Protein AF-A0A7J2NNU1-F1 (afdb_monomer_lite)

Sequence (103 aa):
MIISESLTSILFQICIGGIGGFFIGYALRKFFKIALIIGVIVFSLIFLAYTNVINVDYAGLAEMASSFVNAVNPALNVFAPLLAHVPFIASLIVGIFVGFTRD

pLDDT: mean 82.11, std 7.35, range [52.81, 94.0]

Secondary structure (DSSP, 8-state):
-HHHHHHHHHHHHHHHHHHHHHHHHHHHHHHHHHHHHHHHHHHHHHHHHHTTSS---HHHHHHHHHHHHHHHHHHHHHHHHHHT-HHHHHHHHHHHHHHHH--

Foldseek 3Di:
DVVVVVVVVLVVLLVCLQQVLLVVLLVVLVVVVVVVVVVVVVVVVVVCVVVVVDPDDVVVVVVVVVVVCVVCVVVCVVCVVSVVDPSSVVSNPVNNVVNNPDD

Structure (mmCIF, N/CA/C/O backbone):
data_AF-A0A7J2NNU1-F1
#
_entry.id   AF-A0A7J2NNU1-F1
#
loop_
_atom_site.group_PDB
_atom_site.id
_atom_site.type_symbol
_atom_site.label_atom_id
_atom_site.label_alt_id
_atom_site.label_comp_id
_atom_site.label_asym_id
_atom_site.label_entity_id
_atom_site.label_seq_id
_atom_site.pdbx_PDB_ins_code
_atom_site.Cartn_x
_atom_site.Cartn_y
_atom_site.Cartn_z
_atom_site.occupancy
_atom_site.B_iso_or_equiv
_atom_site.auth_seq_id
_atom_site.auth_comp_id
_atom_site.auth_asym_id
_atom_site.auth_atom_id
_atom_site.pdbx_PDB_model_num
ATOM 1 N N . MET A 1 1 ? 18.685 3.676 -36.278 1.00 53.56 1 MET A N 1
ATOM 2 C CA . MET A 1 1 ? 19.293 3.987 -34.965 1.00 53.56 1 MET A CA 1
ATOM 3 C C . MET A 1 1 ? 18.257 4.349 -33.893 1.00 53.56 1 MET A C 1
ATOM 5 O O . MET A 1 1 ? 18.449 3.965 -32.756 1.00 53.56 1 MET A O 1
ATOM 9 N N . ILE A 1 2 ? 17.117 4.963 -34.242 1.00 58.69 2 ILE A N 1
ATOM 10 C CA . ILE A 1 2 ? 16.068 5.386 -33.283 1.00 58.69 2 ILE A CA 1
ATOM 11 C C . ILE A 1 2 ? 15.271 4.205 -32.671 1.00 58.69 2 ILE A C 1
ATOM 13 O O . ILE A 1 2 ? 14.866 4.243 -31.512 1.00 58.69 2 ILE A O 1
ATOM 17 N N . ILE A 1 3 ? 15.074 3.114 -33.425 1.00 60.56 3 ILE A N 1
ATOM 18 C CA . ILE A 1 3 ? 14.264 1.964 -32.977 1.00 60.56 3 ILE A CA 1
ATOM 19 C C . ILE A 1 3 ? 14.932 1.200 -31.816 1.00 60.56 3 ILE A C 1
ATOM 21 O O . ILE A 1 3 ? 14.254 0.810 -30.869 1.00 60.56 3 ILE A O 1
ATOM 25 N N . SER A 1 4 ? 16.260 1.040 -31.835 1.00 66.56 4 SER A N 1
ATOM 26 C CA . SER A 1 4 ? 17.015 0.315 -30.799 1.00 66.56 4 SER A CA 1
ATOM 27 C C . SER A 1 4 ? 17.021 1.023 -29.439 1.00 66.56 4 SER A C 1
ATOM 29 O O . SER A 1 4 ? 16.910 0.357 -28.412 1.00 66.56 4 SER A O 1
ATOM 31 N N . GLU A 1 5 ? 17.087 2.357 -29.409 1.00 65.62 5 GLU A N 1
ATOM 32 C CA . GLU A 1 5 ? 17.006 3.129 -28.158 1.00 65.62 5 GLU A CA 1
ATOM 33 C C . GLU A 1 5 ? 15.606 3.069 -27.538 1.00 65.62 5 GLU A C 1
ATOM 35 O O . GLU A 1 5 ? 15.471 2.822 -26.339 1.00 65.62 5 GLU A O 1
ATOM 40 N N . SER A 1 6 ? 14.555 3.206 -28.356 1.00 68.88 6 SER A N 1
ATOM 41 C CA . SER A 1 6 ? 13.170 3.133 -27.867 1.00 68.88 6 SER A CA 1
ATOM 42 C C . SER A 1 6 ? 12.824 1.755 -27.290 1.00 68.88 6 SER A C 1
ATOM 44 O O . SER A 1 6 ? 12.243 1.666 -26.209 1.00 68.88 6 SER A O 1
ATOM 46 N N . LEU A 1 7 ? 13.263 0.674 -27.947 1.00 73.56 7 LEU A N 1
ATOM 47 C CA . LEU A 1 7 ? 13.071 -0.694 -27.466 1.00 73.56 7 LEU A CA 1
ATOM 48 C C . LEU A 1 7 ? 13.803 -0.933 -26.139 1.00 73.56 7 LEU A C 1
ATOM 50 O O . LEU A 1 7 ? 13.248 -1.554 -25.238 1.00 73.56 7 LEU A O 1
ATOM 54 N N . THR A 1 8 ? 15.023 -0.407 -26.004 1.00 77.31 8 THR A N 1
ATOM 55 C CA . THR A 1 8 ? 15.834 -0.538 -24.783 1.00 77.31 8 THR A CA 1
ATOM 56 C C . THR A 1 8 ? 15.164 0.147 -23.589 1.00 77.31 8 THR A C 1
ATOM 58 O O . THR A 1 8 ? 15.114 -0.426 -22.502 1.00 77.31 8 THR A O 1
ATOM 61 N N . SER A 1 9 ? 14.581 1.334 -23.793 1.00 75.75 9 SER A N 1
ATOM 62 C CA . SER A 1 9 ? 13.847 2.061 -22.748 1.00 75.75 9 SER A CA 1
ATOM 63 C C . SER A 1 9 ? 12.570 1.324 -22.312 1.00 75.75 9 SER A C 1
ATOM 65 O O . SER A 1 9 ? 12.319 1.170 -21.116 1.00 75.75 9 SER A O 1
ATOM 67 N N . ILE A 1 10 ? 11.814 0.767 -23.268 1.00 80.00 10 ILE A N 1
ATOM 68 C CA . ILE A 1 10 ? 10.609 -0.033 -22.990 1.00 80.00 10 ILE A CA 1
ATOM 69 C C . ILE A 1 10 ? 10.968 -1.321 -22.238 1.00 80.00 10 ILE A C 1
ATOM 71 O O . ILE A 1 10 ? 10.303 -1.665 -21.262 1.00 80.00 10 ILE A O 1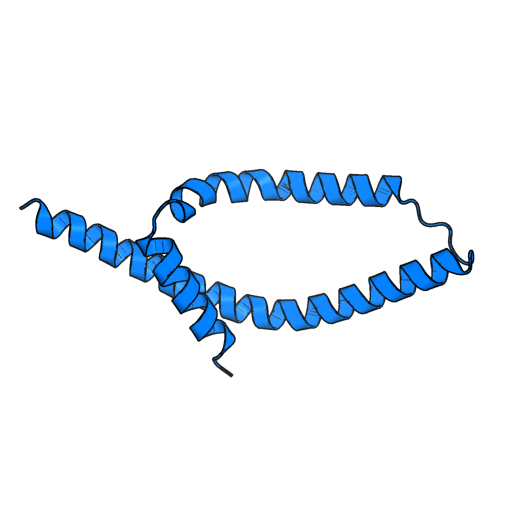
ATOM 75 N N . LEU A 1 11 ? 12.034 -2.018 -22.647 1.00 81.06 11 LEU A N 1
ATOM 76 C CA . LEU A 1 11 ? 12.497 -3.231 -21.967 1.00 81.06 11 LEU A CA 1
ATOM 77 C C . LEU A 1 11 ? 12.872 -2.941 -20.512 1.00 81.06 11 LEU A C 1
ATOM 79 O O . LEU A 1 11 ? 12.463 -3.662 -19.606 1.00 81.06 11 LEU A O 1
ATOM 83 N N . PHE A 1 12 ? 13.621 -1.862 -20.283 1.00 80.38 12 PHE A N 1
ATOM 84 C CA . PHE A 1 12 ? 14.045 -1.459 -18.948 1.00 80.38 12 PHE A CA 1
ATOM 85 C C . PHE A 1 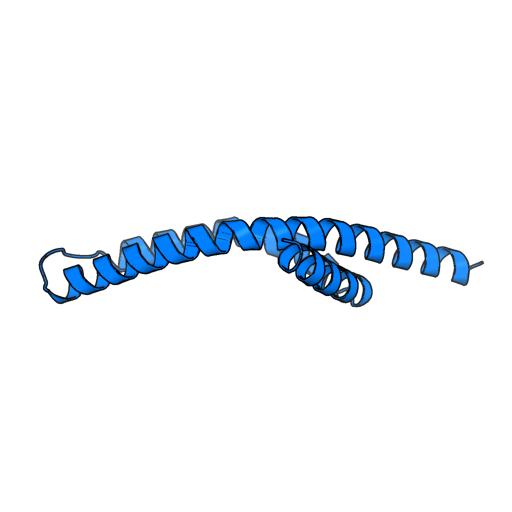12 ? 12.847 -1.115 -18.052 1.00 80.38 12 PHE A C 1
ATOM 87 O O . PHE A 1 12 ? 12.773 -1.548 -16.900 1.00 80.38 12 PHE A O 1
ATOM 94 N N . GLN A 1 13 ? 11.858 -0.415 -18.607 1.00 79.06 13 GLN A N 1
ATOM 95 C CA . GLN A 1 13 ? 10.623 -0.062 -17.916 1.00 79.06 13 GLN A CA 1
ATOM 96 C C . GLN A 1 13 ? 9.754 -1.290 -17.586 1.00 79.06 13 GLN A C 1
ATOM 98 O O . GLN A 1 13 ? 9.171 -1.36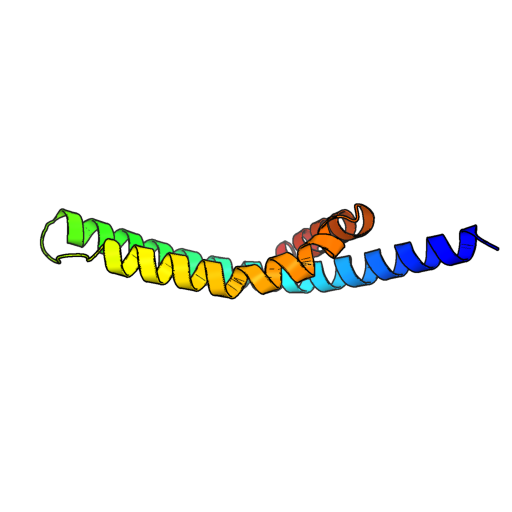2 -16.501 1.00 79.06 13 GLN A O 1
ATOM 103 N N . ILE A 1 14 ? 9.715 -2.292 -18.470 1.00 83.19 14 ILE A N 1
ATOM 104 C CA . ILE A 1 14 ? 9.036 -3.569 -18.219 1.00 83.19 14 ILE A CA 1
ATOM 105 C C . ILE A 1 14 ? 9.743 -4.356 -17.111 1.00 83.19 14 ILE A C 1
ATOM 107 O O . ILE A 1 14 ? 9.072 -4.871 -16.221 1.00 83.19 14 ILE A O 1
ATOM 111 N N . CYS A 1 15 ? 11.077 -4.410 -17.114 1.00 83.38 15 CYS A N 1
ATOM 112 C CA . CYS A 1 15 ? 11.849 -5.105 -16.083 1.00 83.38 15 CYS A CA 1
ATOM 113 C C . CYS A 1 15 ? 11.651 -4.484 -14.693 1.00 83.38 15 CYS A C 1
ATOM 115 O O . CYS A 1 15 ? 11.385 -5.205 -13.730 1.00 83.38 15 CYS A O 1
ATOM 117 N N . ILE A 1 16 ? 11.735 -3.154 -14.586 1.00 82.25 16 ILE A N 1
ATOM 118 C CA . ILE A 1 16 ? 11.550 -2.448 -13.309 1.00 82.25 16 ILE A CA 1
ATOM 119 C C . ILE A 1 16 ? 10.107 -2.577 -12.819 1.00 82.25 16 ILE A C 1
ATOM 121 O O . ILE A 1 16 ? 9.891 -2.895 -11.651 1.00 82.25 16 ILE A O 1
ATOM 125 N N . GLY A 1 17 ? 9.121 -2.375 -13.700 1.00 80.12 17 GLY A N 1
ATOM 126 C CA . GLY A 1 17 ? 7.711 -2.528 -13.344 1.00 80.12 17 GLY A CA 1
ATOM 127 C C . GLY A 1 17 ? 7.362 -3.967 -12.962 1.00 80.12 17 GLY A C 1
ATOM 128 O O . GLY A 1 17 ? 6.696 -4.181 -11.957 1.00 80.12 17 GLY A O 1
ATOM 129 N N . GLY A 1 18 ? 7.890 -4.966 -13.671 1.00 82.69 18 GLY A N 1
ATOM 130 C CA . GLY A 1 18 ? 7.657 -6.382 -13.381 1.00 82.69 18 GLY A CA 1
ATOM 131 C C . GLY A 1 18 ? 8.257 -6.844 -12.050 1.00 82.69 18 GLY A C 1
ATOM 132 O O . GLY A 1 18 ? 7.557 -7.453 -11.242 1.00 82.69 18 GLY A O 1
ATOM 133 N N . ILE A 1 19 ? 9.532 -6.530 -11.785 1.00 85.00 19 ILE A N 1
ATOM 134 C CA . ILE A 1 19 ? 10.203 -6.901 -10.523 1.00 85.00 19 ILE A CA 1
ATOM 135 C C . ILE A 1 19 ? 9.609 -6.117 -9.349 1.00 85.00 19 ILE A C 1
ATOM 137 O O . ILE A 1 19 ? 9.326 -6.697 -8.299 1.00 85.00 19 ILE A O 1
ATOM 141 N N . GLY A 1 20 ? 9.379 -4.813 -9.532 1.00 83.25 20 GLY A N 1
ATOM 142 C CA . GLY A 1 20 ? 8.719 -3.979 -8.531 1.00 83.25 20 GLY A CA 1
ATOM 143 C C . GLY A 1 20 ? 7.317 -4.497 -8.221 1.00 83.25 20 GLY A C 1
ATOM 144 O O . GLY A 1 20 ? 6.982 -4.737 -7.063 1.00 83.25 20 GLY A O 1
ATOM 145 N N . GLY A 1 21 ? 6.532 -4.775 -9.261 1.00 82.25 21 GLY A N 1
ATOM 146 C CA . GLY A 1 21 ? 5.199 -5.349 -9.150 1.00 82.25 21 GLY A CA 1
ATOM 147 C C . GLY A 1 21 ? 5.199 -6.676 -8.396 1.00 82.25 21 GLY A C 1
ATOM 148 O O . GLY A 1 21 ? 4.374 -6.859 -7.509 1.00 82.25 21 GLY A O 1
ATOM 149 N N . PHE A 1 22 ? 6.160 -7.565 -8.660 1.00 85.81 22 PHE A N 1
ATOM 150 C CA . PHE A 1 22 ? 6.298 -8.833 -7.937 1.00 85.81 22 PHE A CA 1
ATOM 151 C C . PHE A 1 22 ? 6.505 -8.636 -6.430 1.00 85.81 22 PHE A C 1
ATOM 153 O O . PHE A 1 22 ? 5.801 -9.247 -5.624 1.00 85.81 22 PHE A O 1
ATOM 160 N N . PHE A 1 23 ? 7.419 -7.742 -6.041 1.00 85.56 23 PHE A N 1
ATOM 161 C CA . PHE A 1 23 ? 7.652 -7.411 -4.632 1.00 85.56 23 PHE A CA 1
ATOM 162 C C . PHE A 1 23 ? 6.411 -6.811 -3.967 1.00 85.56 23 PHE A C 1
ATOM 164 O O . PHE A 1 23 ? 6.062 -7.189 -2.849 1.00 85.56 23 PHE A O 1
ATOM 171 N N . ILE A 1 24 ? 5.727 -5.905 -4.665 1.00 84.94 24 ILE A N 1
ATOM 172 C CA . ILE A 1 24 ? 4.498 -5.268 -4.188 1.00 84.94 24 ILE A CA 1
ATOM 173 C C . ILE A 1 24 ? 3.369 -6.290 -4.036 1.00 84.94 24 ILE A C 1
ATOM 175 O O . ILE A 1 24 ? 2.724 -6.310 -2.992 1.00 84.94 24 ILE A O 1
ATOM 179 N N . GLY A 1 25 ? 3.164 -7.180 -5.009 1.00 82.06 25 GLY A N 1
ATOM 180 C CA . GLY A 1 25 ? 2.164 -8.250 -4.939 1.00 82.06 25 GLY A CA 1
ATOM 181 C C . GLY A 1 25 ? 2.412 -9.212 -3.776 1.00 82.06 25 GLY A C 1
ATOM 182 O O . GLY A 1 25 ? 1.488 -9.529 -3.022 1.00 82.06 25 GLY A O 1
ATOM 183 N N . TYR A 1 26 ? 3.671 -9.602 -3.565 1.00 83.00 26 TYR A N 1
ATOM 184 C CA . TYR A 1 26 ? 4.061 -10.446 -2.436 1.00 83.00 26 TYR A CA 1
ATOM 185 C C . TYR A 1 26 ? 3.859 -9.740 -1.082 1.00 83.00 26 TYR A C 1
ATOM 187 O O . TYR A 1 26 ? 3.316 -10.324 -0.140 1.00 83.00 26 TYR A O 1
ATOM 195 N N . ALA A 1 27 ? 4.231 -8.458 -0.980 1.00 84.75 27 ALA A N 1
ATOM 196 C CA . ALA A 1 27 ? 3.995 -7.653 0.218 1.00 84.75 27 ALA A CA 1
ATOM 197 C C . ALA A 1 27 ? 2.493 -7.485 0.503 1.00 84.75 27 ALA A C 1
ATOM 199 O O . ALA A 1 27 ? 2.063 -7.667 1.646 1.00 84.75 27 ALA A O 1
ATOM 200 N N . LEU A 1 28 ? 1.684 -7.217 -0.531 1.00 84.31 28 LEU A N 1
ATOM 201 C CA . LEU A 1 28 ? 0.230 -7.069 -0.429 1.00 84.31 28 LEU A CA 1
ATOM 202 C C . LEU A 1 28 ? -0.411 -8.283 0.240 1.00 84.31 28 LEU A C 1
ATOM 204 O O . LEU A 1 28 ? -1.244 -8.119 1.128 1.00 84.31 28 LEU A O 1
ATOM 208 N N . ARG A 1 29 ? 0.014 -9.503 -0.110 1.00 79.69 29 ARG A N 1
ATOM 209 C CA . ARG A 1 29 ? -0.500 -10.742 0.496 1.00 79.69 29 ARG A CA 1
ATOM 210 C C . ARG A 1 29 ? -0.373 -10.741 2.020 1.00 79.69 29 ARG A C 1
ATOM 212 O O . ARG A 1 29 ? -1.293 -11.147 2.732 1.00 79.69 29 ARG A O 1
ATOM 219 N N . LYS A 1 30 ? 0.757 -10.254 2.535 1.00 78.69 30 LYS A N 1
ATOM 220 C CA . LYS A 1 30 ? 0.994 -10.143 3.979 1.00 78.69 30 LYS A CA 1
ATOM 221 C C . LYS A 1 30 ? 0.194 -8.995 4.596 1.00 78.69 30 LYS A C 1
ATOM 223 O O . LYS A 1 30 ? -0.355 -9.165 5.684 1.00 78.69 30 LYS A O 1
ATOM 228 N N . PHE A 1 31 ? 0.052 -7.885 3.871 1.00 84.44 31 PHE A N 1
ATOM 229 C CA . PHE A 1 31 ? -0.822 -6.774 4.249 1.00 84.44 31 PHE A CA 1
ATOM 230 C C . PHE A 1 31 ? -2.294 -7.183 4.351 1.00 84.44 31 PHE A C 1
ATOM 232 O O . PHE A 1 31 ? -2.946 -6.742 5.286 1.00 84.44 31 PHE A O 1
ATOM 239 N N . PHE A 1 32 ? -2.815 -8.066 3.492 1.00 84.00 32 PHE A N 1
ATOM 240 C CA . PHE A 1 32 ? -4.210 -8.524 3.577 1.00 84.00 32 PHE A CA 1
ATOM 241 C C . PHE A 1 32 ? -4.542 -9.190 4.918 1.00 84.00 32 PHE A C 1
ATOM 243 O O . PHE A 1 32 ? -5.602 -8.929 5.484 1.00 84.00 32 PHE A O 1
ATOM 250 N N . LYS A 1 33 ? -3.630 -10.004 5.471 1.00 79.81 33 LYS A N 1
ATOM 251 C CA . LYS A 1 33 ? -3.831 -10.605 6.803 1.00 79.81 33 LYS A CA 1
ATOM 252 C C . LYS A 1 33 ? -3.926 -9.538 7.896 1.00 79.81 33 LYS A C 1
ATOM 254 O O . LYS A 1 33 ? -4.769 -9.637 8.780 1.00 79.81 33 LYS A O 1
ATOM 259 N N . ILE A 1 34 ? -3.077 -8.515 7.820 1.00 84.38 34 ILE A N 1
ATOM 260 C CA . ILE A 1 34 ? -3.043 -7.410 8.787 1.00 84.38 34 ILE A CA 1
ATOM 261 C C . ILE A 1 34 ? -4.276 -6.513 8.620 1.00 84.38 34 ILE A C 1
ATOM 263 O O . ILE A 1 34 ? -4.905 -6.143 9.606 1.00 84.38 34 ILE A O 1
ATOM 267 N N . ALA A 1 35 ? -4.667 -6.224 7.380 1.00 86.38 35 ALA A N 1
ATOM 268 C CA . ALA A 1 35 ? -5.852 -5.447 7.047 1.00 86.38 35 ALA A CA 1
ATOM 269 C C . ALA A 1 35 ? -7.132 -6.115 7.564 1.00 86.38 35 ALA A C 1
ATOM 271 O O . ALA A 1 35 ? -8.009 -5.425 8.074 1.00 86.38 35 ALA A O 1
ATOM 272 N N . LEU A 1 36 ? -7.220 -7.448 7.506 1.00 88.31 36 LEU A N 1
ATOM 273 C CA . LEU A 1 36 ? -8.345 -8.190 8.076 1.00 88.31 36 LEU A CA 1
ATOM 274 C C . LEU A 1 36 ? -8.427 -8.008 9.599 1.00 88.31 36 LEU A C 1
ATOM 276 O O . LEU A 1 36 ? -9.506 -7.744 10.122 1.00 88.31 36 LEU A O 1
ATOM 280 N N . ILE A 1 37 ? -7.293 -8.081 10.304 1.00 88.44 37 ILE A N 1
ATOM 281 C CA . ILE A 1 37 ? -7.235 -7.847 11.757 1.00 88.44 37 ILE A CA 1
ATOM 282 C C . ILE A 1 37 ? -7.653 -6.409 12.087 1.00 88.44 37 ILE A C 1
ATOM 284 O O . ILE A 1 37 ? -8.494 -6.198 12.959 1.00 88.44 37 ILE A O 1
ATOM 288 N N . ILE A 1 38 ? -7.113 -5.422 11.366 1.00 88.00 38 ILE A N 1
ATOM 289 C CA . ILE A 1 38 ? -7.467 -4.006 11.540 1.00 88.00 38 ILE A CA 1
ATOM 290 C C . ILE A 1 38 ? -8.962 -3.790 11.286 1.00 88.00 38 ILE A C 1
ATOM 292 O O . ILE A 1 38 ? -9.616 -3.104 12.065 1.00 88.00 38 ILE A O 1
ATOM 296 N N . GLY A 1 39 ? -9.523 -4.410 10.246 1.00 88.81 39 GLY A N 1
ATOM 297 C CA . GLY A 1 39 ? -10.948 -4.328 9.933 1.00 88.81 39 GLY A CA 1
ATOM 298 C C . GLY A 1 39 ? -11.828 -4.842 11.071 1.00 88.81 39 GLY A C 1
ATOM 299 O O . GLY A 1 39 ? -12.792 -4.178 11.443 1.00 88.81 39 GLY A O 1
ATOM 300 N N . VAL A 1 40 ? -11.462 -5.973 11.682 1.00 91.94 40 VAL A N 1
ATOM 301 C CA . VAL A 1 40 ? -12.171 -6.510 12.855 1.00 91.94 40 VAL A CA 1
ATOM 302 C C . VAL A 1 40 ? -12.076 -5.558 14.049 1.00 91.94 40 VAL A C 1
ATOM 304 O O . VAL A 1 40 ? -13.081 -5.323 14.718 1.00 91.94 40 VAL A O 1
ATOM 307 N N . ILE A 1 41 ? -10.905 -4.966 14.300 1.00 87.69 41 ILE A N 1
ATOM 308 C CA . ILE A 1 41 ? -10.718 -3.994 15.389 1.00 87.69 41 ILE A CA 1
ATOM 309 C C . ILE A 1 41 ? -11.603 -2.764 15.170 1.00 87.69 41 ILE A C 1
ATOM 311 O O . ILE A 1 41 ? -12.340 -2.372 16.072 1.00 87.69 41 ILE A O 1
ATOM 315 N N . VAL A 1 42 ? -11.572 -2.180 13.969 1.00 87.25 42 VAL A N 1
ATOM 316 C CA . VAL A 1 42 ? -12.382 -1.004 13.617 1.00 87.25 42 VAL A CA 1
ATOM 317 C C . VAL A 1 42 ? -13.873 -1.324 13.720 1.00 87.25 42 VAL A C 1
ATOM 319 O O . VAL A 1 42 ? -14.624 -0.546 14.305 1.00 87.25 42 VAL A O 1
ATOM 322 N N . PHE A 1 43 ? -14.301 -2.488 13.227 1.00 89.00 43 PHE A N 1
ATOM 323 C CA . PHE A 1 43 ? -15.684 -2.946 13.342 1.00 89.00 43 PHE A CA 1
ATOM 324 C C . PHE A 1 43 ? -16.124 -3.071 14.807 1.00 89.00 43 PHE A C 1
ATOM 326 O O . PHE A 1 43 ? -17.191 -2.585 15.181 1.00 89.00 43 PHE A O 1
ATOM 333 N N . SER A 1 44 ? -15.276 -3.654 15.657 1.00 87.12 44 SER A N 1
ATOM 334 C CA . SER A 1 44 ? -15.550 -3.775 17.089 1.00 87.12 44 SER A CA 1
ATOM 335 C C . SER A 1 44 ? -15.610 -2.411 17.786 1.00 87.12 44 SER A C 1
ATOM 337 O O . SER A 1 44 ? -16.424 -2.223 18.688 1.00 87.12 44 SER A O 1
ATOM 339 N N . LEU A 1 45 ? -14.786 -1.447 17.361 1.00 85.50 45 LEU A N 1
ATOM 340 C CA . LEU A 1 45 ? -14.788 -0.081 17.889 1.00 85.50 45 LEU A CA 1
ATOM 341 C C . LEU A 1 45 ? -16.083 0.659 17.532 1.00 85.50 45 LEU A C 1
ATOM 343 O O . LEU A 1 45 ? -16.686 1.293 18.394 1.00 85.50 45 LEU A O 1
ATOM 347 N N . ILE A 1 46 ? -16.541 0.528 16.282 1.00 84.88 46 ILE A N 1
ATOM 348 C CA . ILE A 1 46 ? -17.813 1.097 15.809 1.00 84.88 46 ILE A CA 1
ATOM 349 C C . ILE A 1 46 ? -18.987 0.488 16.576 1.00 84.88 46 ILE A C 1
ATOM 351 O O . ILE A 1 46 ? -19.880 1.215 17.007 1.00 84.88 46 ILE A O 1
ATOM 355 N N . PHE A 1 47 ? -18.977 -0.831 16.783 1.00 86.81 47 PHE A N 1
ATOM 356 C CA . PHE A 1 47 ? -20.009 -1.515 17.558 1.00 86.81 47 PHE A CA 1
ATOM 357 C C . PHE A 1 47 ? -20.083 -0.982 18.996 1.00 86.81 47 PHE A C 1
ATOM 359 O O . PHE A 1 47 ? -21.163 -0.659 19.488 1.00 86.81 47 PHE A O 1
ATOM 366 N N . LEU A 1 48 ? -18.930 -0.818 19.648 1.00 84.25 48 LEU A N 1
ATOM 367 C CA . LEU A 1 48 ? -18.866 -0.343 21.027 1.00 84.25 48 LEU A CA 1
ATOM 368 C C . LEU A 1 48 ? -19.253 1.147 21.152 1.00 84.25 48 LEU A C 1
ATOM 370 O O . LEU A 1 48 ? -19.925 1.535 22.113 1.00 84.25 48 LEU A O 1
ATOM 374 N N . ALA A 1 49 ? -18.915 1.956 20.143 1.00 83.06 49 ALA A N 1
ATOM 375 C CA . ALA A 1 49 ? -19.375 3.337 20.015 1.00 83.06 49 ALA A CA 1
ATOM 376 C C . ALA A 1 49 ? -20.900 3.422 19.841 1.00 83.06 49 ALA A C 1
ATOM 378 O O . ALA A 1 49 ? -21.554 4.230 20.497 1.00 83.06 49 ALA A O 1
ATOM 379 N N . TYR A 1 50 ? -21.491 2.539 19.027 1.00 82.19 50 TYR A N 1
ATOM 380 C CA . TYR A 1 50 ? -22.943 2.478 18.829 1.00 82.19 50 TYR A CA 1
ATOM 381 C C . TYR A 1 50 ? -23.687 2.127 20.125 1.00 82.19 50 TYR A C 1
ATOM 383 O O . TYR A 1 50 ? -24.722 2.713 20.440 1.00 82.19 50 TYR A O 1
ATOM 391 N N . THR A 1 51 ? -23.121 1.231 20.939 1.00 84.50 51 THR A N 1
ATOM 392 C CA . THR A 1 51 ? -23.653 0.911 22.275 1.00 84.50 51 THR A CA 1
ATOM 393 C C . THR A 1 51 ? -23.447 2.020 23.318 1.00 84.50 51 THR A C 1
ATOM 395 O O . THR A 1 51 ? -23.824 1.833 24.469 1.00 84.50 51 THR A O 1
ATOM 398 N N . ASN A 1 52 ? -22.878 3.175 22.937 1.00 78.88 52 ASN A N 1
ATOM 399 C CA . ASN A 1 52 ? -22.548 4.311 23.813 1.00 78.88 52 ASN A CA 1
ATOM 400 C C . ASN A 1 52 ? -21.614 3.955 24.989 1.00 78.88 52 ASN A C 1
ATOM 402 O O . ASN A 1 52 ? -21.541 4.680 25.978 1.00 78.88 52 ASN A O 1
ATOM 406 N N . VAL A 1 53 ? -20.874 2.847 24.886 1.00 74.62 53 VAL A N 1
ATOM 407 C CA . VAL A 1 53 ? -19.933 2.401 25.926 1.00 74.62 53 VAL A CA 1
ATOM 408 C C . VAL A 1 53 ? -18.616 3.187 25.853 1.00 74.62 53 VAL A C 1
ATOM 410 O O . VAL A 1 53 ? -17.961 3.389 26.873 1.00 74.62 53 VAL A O 1
ATOM 413 N N . ILE A 1 54 ? -18.246 3.679 24.666 1.00 78.94 54 ILE A N 1
ATOM 414 C CA . ILE A 1 54 ? -17.120 4.599 24.444 1.00 78.94 54 ILE A CA 1
ATOM 415 C C . ILE A 1 54 ? -17.550 5.765 23.556 1.00 78.94 54 ILE A C 1
ATOM 417 O O . ILE A 1 54 ? -18.238 5.573 22.556 1.00 78.94 54 ILE A O 1
ATOM 421 N N . ASN A 1 55 ? -17.098 6.969 23.906 1.00 77.75 55 ASN A N 1
ATOM 422 C CA . ASN A 1 55 ? -17.226 8.148 23.059 1.00 77.75 55 ASN A CA 1
ATOM 423 C C . ASN A 1 55 ? -16.050 8.183 22.073 1.00 77.75 55 ASN A C 1
ATOM 425 O O . ASN A 1 55 ? -14.896 8.271 22.497 1.00 77.75 55 ASN A O 1
ATOM 429 N N . VAL A 1 56 ? -16.331 8.079 20.776 1.00 80.19 56 VAL A N 1
ATOM 430 C CA . VAL A 1 56 ? -15.308 8.113 19.722 1.00 80.19 56 VAL A CA 1
ATOM 431 C C . VAL A 1 56 ? -15.240 9.520 19.142 1.00 80.19 56 VAL A C 1
ATOM 433 O O . VAL A 1 56 ? -16.222 10.016 18.595 1.00 80.19 56 VAL A O 1
ATOM 436 N N . ASP A 1 57 ? -14.072 10.158 19.234 1.00 85.12 57 ASP A N 1
ATOM 437 C CA . ASP A 1 57 ? -13.824 11.450 18.594 1.00 85.12 57 ASP A CA 1
ATOM 438 C C . ASP A 1 57 ? -13.575 11.270 17.091 1.00 85.12 57 ASP A C 1
ATOM 440 O O . ASP A 1 57 ? -12.453 11.062 16.621 1.00 85.12 57 ASP A O 1
ATOM 444 N N . TYR A 1 58 ? -14.657 11.355 16.322 1.00 82.56 58 TYR A N 1
ATOM 445 C CA . TYR A 1 58 ? -14.603 11.276 14.867 1.00 82.56 58 TYR A CA 1
ATOM 446 C C . TYR A 1 58 ? -13.816 12.430 14.228 1.00 82.56 58 TYR A C 1
ATOM 448 O O . TYR A 1 58 ? -13.292 12.247 13.129 1.00 82.56 58 TYR A O 1
ATOM 456 N N . ALA A 1 59 ? -13.699 13.589 14.887 1.00 87.62 59 ALA A N 1
ATOM 457 C CA . ALA A 1 59 ? -12.942 14.721 14.360 1.00 87.62 59 ALA A CA 1
ATOM 458 C C . ALA A 1 59 ? -11.435 14.454 14.447 1.00 87.62 59 ALA A C 1
ATOM 460 O O . ALA A 1 59 ? -10.738 14.571 13.439 1.00 87.62 59 ALA A O 1
ATOM 461 N N . GLY A 1 60 ? -10.953 13.985 15.602 1.00 87.56 60 GLY A N 1
ATOM 462 C CA . GLY A 1 60 ? -9.563 13.553 15.765 1.00 87.56 60 GLY A CA 1
ATOM 463 C C . GLY A 1 60 ? -9.187 12.390 14.836 1.00 87.56 60 GLY A C 1
ATOM 464 O O . GLY A 1 60 ? -8.105 12.386 14.244 1.00 87.56 60 GLY A O 1
ATOM 465 N N . LEU A 1 61 ? -10.099 11.429 14.622 1.00 85.94 61 LEU A N 1
ATOM 466 C CA . LEU A 1 61 ? -9.896 10.360 13.633 1.00 85.94 61 LEU A CA 1
ATOM 467 C C . LEU A 1 61 ? -9.779 10.912 12.203 1.00 85.94 61 LEU A C 1
ATOM 469 O O . LEU A 1 61 ? -8.908 10.475 11.448 1.00 85.94 61 LEU A O 1
ATOM 473 N N . ALA A 1 62 ? -10.636 11.865 11.826 1.00 87.75 62 ALA A N 1
ATOM 474 C CA . ALA A 1 62 ? -10.601 12.486 10.505 1.00 87.75 62 ALA A CA 1
ATOM 475 C C . ALA A 1 62 ? -9.320 13.309 10.284 1.00 87.75 62 ALA A C 1
ATOM 477 O O . ALA A 1 62 ? -8.757 13.278 9.190 1.00 87.75 62 ALA A O 1
ATOM 478 N N . GLU A 1 63 ? -8.822 13.997 11.313 1.00 94.00 63 GLU A N 1
ATOM 479 C CA . GLU A 1 63 ? -7.565 14.751 11.265 1.00 94.00 63 GLU A CA 1
ATOM 480 C C . GLU A 1 63 ? -6.340 13.833 11.147 1.00 94.00 63 GLU A C 1
ATOM 482 O O . GLU A 1 63 ? -5.424 14.092 10.362 1.00 94.00 63 GLU A O 1
ATOM 487 N N . MET A 1 64 ? -6.332 12.711 11.869 1.00 90.06 64 MET A N 1
ATOM 488 C CA . MET A 1 64 ? -5.273 11.713 11.732 1.00 90.06 64 MET A CA 1
ATOM 489 C C . MET A 1 64 ? -5.292 11.074 10.339 1.00 90.06 64 MET A C 1
ATOM 491 O O . MET A 1 64 ? -4.240 10.916 9.714 1.00 90.06 64 MET A O 1
ATOM 495 N N . ALA A 1 65 ? -6.481 10.750 9.823 1.00 88.19 65 ALA A N 1
ATOM 496 C CA . ALA A 1 65 ? -6.641 10.214 8.477 1.00 88.19 65 ALA A CA 1
ATOM 497 C C . ALA A 1 65 ? -6.167 11.214 7.410 1.00 88.19 65 ALA A C 1
ATOM 499 O O . ALA A 1 65 ? -5.423 10.837 6.504 1.00 88.19 65 ALA A O 1
ATOM 500 N N . SER A 1 66 ? -6.537 12.492 7.531 1.00 91.12 66 SER A N 1
ATOM 501 C CA . SER A 1 66 ? -6.116 13.532 6.589 1.00 91.12 66 SER A CA 1
ATOM 502 C C . SER A 1 66 ? -4.608 13.787 6.657 1.00 91.12 66 SER A C 1
ATOM 504 O O . SER A 1 66 ? -3.959 13.883 5.616 1.00 91.12 66 SER A O 1
ATOM 506 N N . SER A 1 67 ? -4.020 13.794 7.854 1.00 92.62 67 SER A N 1
ATOM 507 C CA . SER A 1 67 ? -2.571 13.909 8.053 1.00 92.62 67 SER A CA 1
ATOM 508 C C . SER A 1 67 ? -1.814 12.741 7.425 1.00 92.62 67 SER A C 1
ATOM 510 O O . SER A 1 67 ? -0.796 12.952 6.765 1.00 92.62 67 SER A O 1
ATOM 512 N N . PHE A 1 68 ? -2.332 11.515 7.560 1.00 89.88 68 PHE A N 1
ATOM 513 C CA . PHE A 1 68 ? -1.757 10.345 6.903 1.00 89.88 68 PHE A CA 1
ATOM 514 C C . PHE A 1 68 ? -1.810 10.487 5.380 1.00 89.88 68 PHE A C 1
ATOM 516 O O . PHE A 1 68 ? -0.776 10.362 4.732 1.00 89.88 68 PHE A O 1
ATOM 523 N N . VAL A 1 69 ? -2.972 10.829 4.808 1.00 88.69 69 VAL A N 1
ATOM 524 C CA . VAL A 1 69 ? -3.129 11.058 3.359 1.00 88.69 69 VAL A CA 1
ATOM 525 C C . VAL A 1 69 ? -2.159 12.130 2.860 1.00 88.69 69 VAL A C 1
ATOM 527 O O . VAL A 1 69 ? -1.468 11.914 1.865 1.00 88.69 69 VAL A O 1
ATOM 530 N N . ASN A 1 70 ? -2.039 13.245 3.580 1.00 90.69 70 ASN A N 1
ATOM 531 C CA . ASN A 1 70 ? -1.107 14.321 3.251 1.00 90.69 70 ASN A CA 1
ATOM 532 C C . ASN A 1 70 ? 0.361 13.880 3.332 1.00 90.69 70 ASN A C 1
ATOM 534 O O . ASN A 1 70 ? 1.174 14.371 2.555 1.00 90.69 70 ASN A O 1
ATOM 538 N N . ALA A 1 71 ? 0.706 12.940 4.216 1.00 89.31 71 ALA A N 1
ATOM 539 C CA . ALA A 1 71 ? 2.051 12.376 4.299 1.00 89.31 71 ALA A CA 1
ATOM 540 C C . ALA A 1 71 ? 2.375 11.423 3.132 1.00 89.31 71 ALA A C 1
ATOM 542 O O . ALA A 1 71 ? 3.525 11.372 2.696 1.00 89.31 71 ALA A O 1
ATOM 543 N N . VAL A 1 72 ? 1.388 10.692 2.593 1.00 87.50 72 VAL A N 1
ATOM 544 C CA . VAL A 1 72 ? 1.597 9.788 1.438 1.00 87.50 72 VAL A CA 1
ATOM 545 C C . VAL A 1 72 ? 1.484 10.503 0.088 1.00 87.50 72 VAL A C 1
ATOM 547 O O . VAL A 1 72 ? 2.077 10.061 -0.897 1.00 87.50 72 VAL A O 1
ATOM 550 N N . ASN A 1 73 ? 0.754 11.619 0.026 1.00 86.94 73 ASN A N 1
ATOM 551 C CA . ASN A 1 73 ? 0.515 12.385 -1.198 1.00 86.94 73 ASN A CA 1
ATOM 552 C C . ASN A 1 73 ? 1.799 12.789 -1.969 1.00 86.94 73 ASN A C 1
ATOM 554 O O . ASN A 1 73 ? 1.827 12.630 -3.191 1.00 86.94 73 ASN A O 1
ATOM 558 N N . PRO A 1 74 ? 2.898 13.233 -1.320 1.00 86.94 74 PRO A N 1
ATOM 559 C CA . PRO A 1 74 ? 4.151 13.544 -2.006 1.00 86.94 74 PRO A CA 1
ATOM 560 C C . PRO A 1 74 ? 4.741 12.333 -2.727 1.00 86.94 74 PRO A C 1
ATOM 562 O O . PRO A 1 74 ? 5.199 12.458 -3.860 1.00 86.94 74 PRO A O 1
ATOM 565 N N . ALA A 1 75 ? 4.692 11.153 -2.102 1.00 80.12 75 ALA A N 1
ATOM 566 C CA . ALA A 1 75 ? 5.180 9.924 -2.716 1.00 80.12 75 ALA A CA 1
ATOM 567 C C . ALA A 1 75 ? 4.349 9.583 -3.958 1.00 80.12 75 ALA A C 1
ATOM 569 O O . ALA A 1 75 ? 4.911 9.339 -5.023 1.00 80.12 75 ALA A O 1
ATOM 570 N N . LEU A 1 76 ? 3.017 9.655 -3.859 1.00 79.44 76 LEU A N 1
ATOM 571 C CA . LEU A 1 76 ? 2.121 9.418 -4.995 1.00 79.44 76 LEU A CA 1
ATOM 572 C C . LEU A 1 76 ? 2.401 10.367 -6.167 1.00 79.44 76 LEU A C 1
ATOM 574 O O . LEU A 1 76 ? 2.402 9.925 -7.313 1.00 79.44 76 LEU A O 1
ATOM 578 N N . ASN A 1 77 ? 2.705 11.637 -5.892 1.00 83.56 77 ASN A N 1
ATOM 579 C CA . ASN A 1 77 ? 3.017 12.616 -6.930 1.00 83.56 77 ASN A CA 1
ATOM 580 C C . ASN A 1 77 ? 4.347 12.308 -7.648 1.00 83.56 77 ASN A C 1
ATOM 582 O O . ASN A 1 77 ? 4.458 12.499 -8.855 1.00 83.56 77 ASN A O 1
ATOM 586 N N . VAL A 1 78 ? 5.340 11.758 -6.938 1.00 82.56 78 VAL A N 1
ATOM 587 C CA . VAL A 1 78 ? 6.609 11.303 -7.540 1.00 82.56 78 VAL A CA 1
ATOM 588 C C . VAL A 1 78 ? 6.408 10.053 -8.406 1.00 82.56 78 VAL A C 1
ATOM 590 O O . VAL A 1 78 ? 7.068 9.901 -9.433 1.00 82.56 78 VAL A O 1
ATOM 593 N N . PHE A 1 79 ? 5.480 9.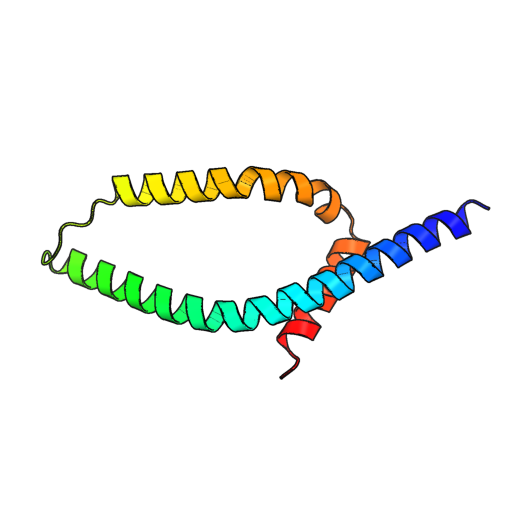166 -8.033 1.00 77.56 79 PHE A N 1
ATOM 594 C CA . PHE A 1 79 ? 5.154 7.970 -8.817 1.00 77.56 79 PHE A CA 1
ATOM 595 C C . PHE A 1 79 ? 4.168 8.234 -9.968 1.00 77.56 79 PHE A C 1
ATOM 597 O O . PHE A 1 79 ? 4.122 7.443 -10.910 1.00 77.56 79 PHE A O 1
ATOM 604 N N . ALA A 1 80 ? 3.410 9.334 -9.946 1.00 82.56 80 ALA A N 1
ATOM 605 C CA . ALA A 1 80 ? 2.403 9.650 -10.961 1.00 82.56 80 ALA A CA 1
ATOM 606 C C . ALA A 1 80 ? 2.941 9.671 -12.412 1.00 82.56 80 ALA A C 1
ATOM 608 O O . ALA A 1 80 ? 2.294 9.076 -13.276 1.00 82.56 80 ALA A O 1
ATOM 609 N N . PRO A 1 81 ? 4.127 10.242 -12.717 1.00 80.50 81 PRO A N 1
ATOM 610 C CA . PRO A 1 81 ? 4.701 10.186 -14.063 1.00 80.50 81 PRO A CA 1
ATOM 611 C C . PRO A 1 81 ? 5.054 8.758 -14.493 1.00 80.50 81 PRO A C 1
ATOM 613 O O . PRO A 1 81 ? 4.852 8.395 -15.645 1.00 80.50 81 PRO A O 1
ATOM 616 N N . LEU A 1 82 ? 5.528 7.919 -13.564 1.00 74.75 82 LEU A N 1
ATOM 617 C CA . LEU A 1 82 ? 5.858 6.515 -13.838 1.00 74.75 82 LEU A CA 1
ATOM 618 C C . LEU A 1 82 ? 4.596 5.712 -14.172 1.00 74.75 82 LEU A C 1
ATOM 620 O O . LEU A 1 82 ? 4.598 4.914 -15.108 1.00 74.75 82 LEU A O 1
ATOM 624 N N . LEU A 1 83 ? 3.504 5.984 -13.453 1.00 76.06 83 LEU A N 1
ATOM 625 C CA . LEU A 1 83 ? 2.185 5.409 -13.710 1.00 76.06 83 LEU A CA 1
ATOM 626 C C . LEU A 1 83 ? 1.506 5.974 -14.965 1.00 76.06 83 LEU A C 1
ATOM 628 O O . LEU A 1 83 ? 0.538 5.386 -15.419 1.00 76.06 83 LEU A O 1
ATOM 632 N N . ALA A 1 84 ? 1.984 7.063 -15.570 1.00 81.62 84 ALA A N 1
ATOM 633 C CA . ALA A 1 84 ? 1.437 7.555 -16.838 1.00 81.62 84 ALA A CA 1
ATOM 634 C C . ALA A 1 84 ? 1.912 6.728 -18.052 1.00 81.62 84 ALA A C 1
ATOM 636 O O . ALA A 1 84 ? 1.361 6.841 -19.149 1.00 81.62 84 ALA A O 1
ATOM 637 N N . HIS A 1 85 ? 2.925 5.874 -17.875 1.00 82.44 85 HIS A N 1
ATOM 638 C CA . HIS A 1 85 ? 3.468 5.045 -18.943 1.00 82.44 85 HIS A CA 1
ATOM 639 C C . HIS A 1 85 ? 2.777 3.678 -19.021 1.00 82.44 85 HIS A C 1
ATOM 641 O O . HIS A 1 85 ? 2.930 2.820 -18.151 1.00 82.44 85 HIS A O 1
ATOM 647 N N . VAL A 1 86 ? 2.087 3.433 -20.137 1.00 82.06 86 VAL A N 1
ATOM 648 C CA . VAL A 1 86 ? 1.361 2.178 -20.403 1.00 82.06 86 VAL A CA 1
ATOM 649 C C . VAL A 1 86 ? 2.234 0.914 -20.260 1.00 82.06 86 VAL A C 1
ATOM 651 O O . VAL A 1 86 ? 1.778 -0.024 -19.603 1.00 82.06 86 VAL A O 1
ATOM 654 N N . PRO A 1 87 ? 3.484 0.850 -20.777 1.00 80.56 87 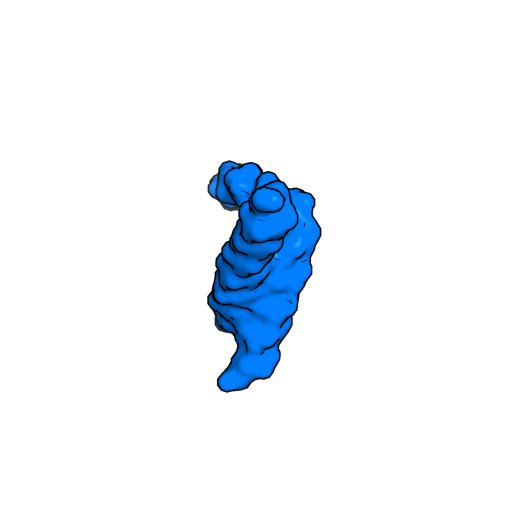PRO A N 1
ATOM 655 C CA . PRO A 1 87 ? 4.320 -0.349 -20.640 1.00 80.56 87 PRO A CA 1
ATOM 656 C C . PRO A 1 87 ? 4.706 -0.656 -19.188 1.00 80.56 87 PRO A C 1
ATOM 658 O O . PRO A 1 87 ? 4.844 -1.822 -18.823 1.00 80.56 87 PRO A O 1
ATOM 661 N N . PHE A 1 88 ? 4.849 0.384 -18.358 1.00 80.62 88 PHE A N 1
ATOM 662 C CA . PHE A 1 88 ? 5.145 0.246 -16.934 1.00 80.62 88 PHE A CA 1
ATOM 663 C C . PHE A 1 88 ? 3.950 -0.300 -16.164 1.00 80.62 88 PHE A C 1
ATOM 665 O O . PHE A 1 88 ? 4.099 -1.249 -15.407 1.00 80.62 88 PHE A O 1
ATOM 672 N N . ILE A 1 89 ? 2.756 0.264 -16.372 1.00 83.38 89 ILE A N 1
ATOM 673 C CA . ILE A 1 89 ? 1.544 -0.227 -15.703 1.00 83.38 89 ILE A CA 1
ATOM 674 C C . ILE A 1 89 ? 1.272 -1.678 -16.106 1.00 83.38 89 ILE A C 1
ATOM 676 O O . ILE A 1 89 ? 0.969 -2.507 -15.252 1.00 83.38 89 ILE A O 1
ATOM 680 N N . ALA A 1 90 ? 1.404 -1.997 -17.396 1.00 85.06 90 ALA A N 1
ATOM 681 C CA . ALA A 1 90 ? 1.180 -3.346 -17.898 1.00 85.06 90 ALA A CA 1
ATOM 682 C C . ALA A 1 90 ? 2.121 -4.360 -17.226 1.00 85.06 90 ALA A C 1
ATOM 684 O O . ALA A 1 90 ? 1.662 -5.392 -16.736 1.00 85.06 90 ALA A O 1
ATOM 685 N N . SER A 1 91 ? 3.420 -4.054 -17.142 1.00 84.62 91 SER A N 1
ATOM 686 C CA . SER A 1 91 ? 4.384 -4.935 -16.477 1.00 84.62 91 SER A CA 1
ATOM 687 C C . SER A 1 91 ? 4.191 -4.985 -14.960 1.00 84.62 91 SER A C 1
ATOM 689 O O . SER A 1 91 ? 4.321 -6.056 -14.370 1.00 84.62 91 SER A O 1
ATOM 691 N N . LEU A 1 92 ? 3.818 -3.866 -14.334 1.00 86.00 92 LEU A N 1
ATOM 692 C CA . LEU A 1 92 ? 3.522 -3.768 -12.908 1.00 86.00 92 LEU A CA 1
ATOM 693 C C . LEU A 1 92 ? 2.323 -4.636 -12.522 1.00 86.00 92 LEU A C 1
ATOM 695 O O . LEU A 1 92 ? 2.430 -5.416 -11.584 1.00 86.00 92 LEU A O 1
ATOM 699 N N . ILE A 1 93 ? 1.205 -4.550 -13.248 1.00 85.44 93 ILE A N 1
ATOM 700 C CA . ILE A 1 93 ? 0.004 -5.354 -12.975 1.00 85.44 93 ILE A CA 1
ATOM 701 C C . ILE A 1 93 ? 0.321 -6.845 -13.107 1.00 85.44 93 ILE A C 1
ATOM 703 O O . ILE A 1 93 ? -0.040 -7.628 -12.230 1.00 85.44 93 ILE A O 1
ATOM 707 N N . VAL A 1 94 ? 1.035 -7.237 -14.168 1.00 86.69 94 VAL A N 1
ATOM 708 C CA . VAL A 1 94 ? 1.457 -8.631 -14.367 1.00 86.69 94 VAL A CA 1
ATOM 709 C C . VAL A 1 94 ? 2.389 -9.082 -13.239 1.00 86.69 94 VAL A C 1
ATOM 711 O O . VAL A 1 94 ? 2.203 -10.167 -12.691 1.00 86.69 94 VAL A O 1
ATOM 714 N N . GLY A 1 95 ? 3.345 -8.239 -12.841 1.00 84.56 95 GLY A N 1
ATOM 715 C CA . GLY A 1 95 ? 4.235 -8.491 -11.710 1.00 84.56 95 GLY A CA 1
ATOM 716 C C . GLY A 1 95 ? 3.473 -8.677 -10.397 1.00 84.56 95 GLY A C 1
ATOM 717 O O . GLY A 1 95 ? 3.701 -9.661 -9.699 1.00 84.56 95 GLY A O 1
ATOM 718 N N . ILE A 1 96 ? 2.526 -7.784 -10.090 1.00 86.38 96 ILE A N 1
ATOM 719 C CA . ILE A 1 96 ? 1.672 -7.847 -8.893 1.00 86.38 96 ILE A CA 1
ATOM 720 C C . ILE A 1 96 ? 0.862 -9.135 -8.884 1.00 86.38 96 ILE A C 1
ATOM 722 O O . ILE A 1 96 ? 0.849 -9.833 -7.873 1.00 86.38 96 ILE A O 1
ATOM 726 N N . PHE A 1 97 ? 0.216 -9.466 -10.002 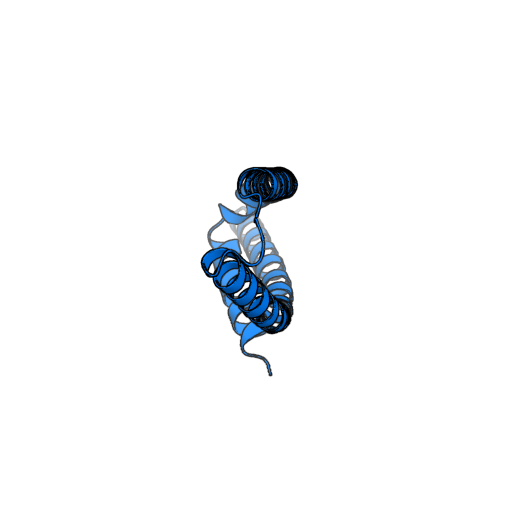1.00 86.25 97 PHE A N 1
ATOM 727 C CA . PHE A 1 97 ? -0.591 -10.674 -10.114 1.00 86.25 97 PHE A CA 1
ATOM 728 C C . PHE A 1 97 ? 0.260 -11.922 -9.861 1.00 86.25 97 PHE A C 1
ATOM 730 O O . PHE A 1 97 ? -0.050 -12.716 -8.979 1.00 86.25 97 PHE A O 1
ATOM 737 N N . VAL A 1 98 ? 1.402 -12.045 -10.543 1.00 85.19 98 VAL A N 1
ATOM 738 C CA . VAL A 1 98 ? 2.328 -13.173 -10.362 1.00 85.19 98 VAL A CA 1
ATOM 739 C C . VAL A 1 98 ? 2.891 -13.238 -8.936 1.00 85.19 98 VAL A C 1
ATOM 741 O O . VAL A 1 98 ? 3.050 -14.332 -8.397 1.00 85.19 98 VAL A O 1
ATOM 744 N N . GLY A 1 99 ? 3.191 -12.097 -8.311 1.00 80.06 99 GLY A N 1
ATOM 745 C CA . GLY A 1 99 ? 3.668 -12.029 -6.926 1.00 80.06 99 GLY A CA 1
ATOM 746 C C . GLY A 1 99 ? 2.606 -12.394 -5.893 1.00 80.06 99 GLY A C 1
ATOM 747 O O . GLY A 1 99 ? 2.930 -12.969 -4.858 1.00 80.06 99 GLY A O 1
ATOM 748 N N . PHE A 1 100 ? 1.339 -12.105 -6.185 1.00 80.94 100 PHE A N 1
ATOM 749 C CA . PHE A 1 100 ? 0.213 -12.429 -5.317 1.00 80.94 100 PHE A CA 1
ATOM 750 C C . PHE A 1 100 ? -0.203 -13.905 -5.408 1.00 80.94 100 PHE A C 1
ATOM 752 O O . PHE A 1 100 ? -0.585 -14.493 -4.398 1.00 80.94 100 PHE A O 1
ATOM 759 N N . THR A 1 101 ? -0.125 -14.506 -6.602 1.00 77.25 101 THR A N 1
ATOM 760 C CA . THR A 1 101 ? -0.518 -15.907 -6.843 1.00 77.25 101 THR A CA 1
ATOM 761 C C . THR A 1 101 ? 0.567 -16.919 -6.465 1.00 77.25 101 THR A C 1
ATOM 763 O O . THR A 1 101 ? 0.268 -18.103 -6.356 1.00 77.25 101 THR A O 1
ATOM 766 N N . ARG A 1 102 ? 1.827 -16.504 -6.274 1.00 66.38 102 ARG A N 1
ATOM 767 C CA . ARG A 1 102 ? 2.873 -17.425 -5.808 1.00 66.38 102 ARG A CA 1
ATOM 768 C C . ARG A 1 102 ? 2.685 -17.746 -4.321 1.00 66.38 102 ARG A C 1
ATOM 770 O O . ARG A 1 102 ? 2.707 -16.848 -3.477 1.00 66.38 102 ARG A O 1
ATOM 777 N N . ASP A 1 103 ? 2.465 -19.035 -4.054 1.00 52.81 103 ASP A N 1
ATOM 778 C CA . ASP A 1 103 ? 2.183 -19.607 -2.735 1.00 52.81 103 ASP A CA 1
ATOM 779 C C . ASP A 1 103 ? 3.393 -19.659 -1.804 1.00 52.81 103 ASP A C 1
ATOM 781 O O . ASP A 1 103 ? 4.471 -20.134 -2.232 1.00 52.81 103 ASP A O 1
#

Radius of gyration: 20.16 Å; chains: 1; bounding box: 43×34×61 Å